Protein AF-A0A914QMX5-F1 (afdb_monomer_lite)

Secondary structure (DSSP, 8-state):
-HHHHHHHHHHHHHHHHHT---EEEE--SS--B-TTT--B--SSS--EEEETTT--EE-TTTSTT----------------S--SS-------------------------------------

Structure (mmCIF, N/CA/C/O backbone):
data_AF-A0A914QMX5-F1
#
_entry.id   AF-A0A914QMX5-F1
#
loop_
_atom_site.group_PDB
_atom_site.id
_atom_site.type_symbol
_atom_site.label_atom_id
_atom_site.label_alt_id
_atom_site.label_comp_id
_atom_site.label_asym_id
_atom_site.label_entity_id
_atom_site.label_seq_id
_atom_site.pdbx_PDB_ins_code
_atom_site.Cartn_x
_atom_site.Cartn_y
_atom_site.Cartn_z
_atom_site.occupancy
_atom_site.B_iso_or_equiv
_atom_site.auth_seq_id
_atom_site.auth_comp_id
_atom_site.auth_asym_id
_atom_site.auth_atom_id
_atom_site.pdbx_PDB_model_num
ATOM 1 N N . MET A 1 1 ? 29.540 -1.592 -31.453 1.00 63.84 1 MET A N 1
ATOM 2 C CA . MET A 1 1 ? 29.582 -2.218 -30.108 1.00 63.84 1 MET A CA 1
ATOM 3 C C . MET A 1 1 ? 29.120 -1.306 -28.957 1.00 63.84 1 MET A C 1
ATOM 5 O O . MET A 1 1 ? 28.907 -1.824 -27.872 1.00 63.84 1 MET A O 1
ATOM 9 N N . LYS A 1 2 ? 28.893 0.012 -29.156 1.00 59.59 2 LYS A N 1
ATOM 10 C CA . LYS A 1 2 ? 28.520 0.933 -28.057 1.00 59.59 2 LYS A CA 1
ATOM 11 C C . LYS A 1 2 ? 27.039 0.979 -27.652 1.00 59.59 2 LYS A C 1
ATOM 13 O O . LYS A 1 2 ? 26.683 1.432 -26.572 1.00 59.59 2 LYS A O 1
ATOM 18 N N . THR A 1 3 ? 26.162 0.485 -28.513 1.00 68.00 3 THR A N 1
ATOM 19 C CA . THR A 1 3 ? 24.707 0.526 -28.319 1.00 68.00 3 THR A CA 1
ATOM 20 C C . THR A 1 3 ? 24.202 -0.558 -27.366 1.00 68.00 3 THR A C 1
ATOM 22 O O . THR A 1 3 ? 23.224 -0.346 -26.657 1.00 68.00 3 THR A O 1
ATOM 25 N N . TYR A 1 4 ? 24.901 -1.692 -27.292 1.00 67.31 4 TYR A N 1
ATOM 26 C CA . TYR A 1 4 ? 24.526 -2.832 -26.456 1.00 67.31 4 TYR A CA 1
ATOM 27 C C . TYR A 1 4 ? 24.630 -2.519 -24.956 1.00 67.31 4 TYR A C 1
ATOM 29 O O . TYR A 1 4 ? 23.663 -2.678 -24.212 1.00 67.31 4 TYR A O 1
ATOM 37 N N . PHE A 1 5 ? 25.771 -1.981 -24.517 1.00 67.38 5 PHE A N 1
ATOM 38 C CA . PHE A 1 5 ? 26.003 -1.695 -23.100 1.00 67.38 5 PHE A CA 1
ATOM 39 C C . PHE A 1 5 ? 25.114 -0.561 -22.552 1.00 67.38 5 PHE A C 1
ATOM 41 O O . PHE A 1 5 ? 24.698 -0.606 -21.397 1.00 67.38 5 PHE A O 1
ATOM 48 N N . MET A 1 6 ? 24.749 0.428 -23.377 1.00 74.25 6 MET A N 1
ATOM 49 C CA . MET A 1 6 ? 23.845 1.510 -22.962 1.00 74.25 6 MET A CA 1
ATOM 50 C C . MET A 1 6 ? 22.396 1.022 -22.836 1.00 74.25 6 MET A C 1
ATOM 52 O O . MET A 1 6 ? 21.665 1.486 -21.960 1.00 74.25 6 MET A O 1
ATOM 56 N N . ASN A 1 7 ? 21.982 0.055 -23.664 1.00 67.31 7 ASN A N 1
ATOM 57 C CA . ASN A 1 7 ? 20.626 -0.487 -23.619 1.00 67.31 7 ASN A CA 1
ATOM 58 C C . ASN A 1 7 ? 20.401 -1.384 -22.389 1.00 67.31 7 ASN A C 1
ATOM 60 O O . ASN A 1 7 ? 19.352 -1.295 -21.755 1.00 67.31 7 ASN A O 1
ATOM 64 N N . LEU A 1 8 ? 21.412 -2.158 -21.976 1.00 66.00 8 LEU A N 1
ATOM 65 C CA . LEU A 1 8 ? 21.374 -2.938 -20.730 1.00 66.00 8 LEU A CA 1
ATOM 66 C C . LEU A 1 8 ? 21.335 -2.042 -19.482 1.00 66.00 8 LEU A C 1
ATOM 68 O O . LEU A 1 8 ? 20.576 -2.312 -18.551 1.00 66.00 8 LEU A O 1
ATOM 72 N N . ASN A 1 9 ? 22.084 -0.933 -19.479 1.00 64.38 9 ASN A N 1
ATOM 73 C CA . ASN A 1 9 ? 22.036 0.047 -18.388 1.00 64.38 9 ASN A CA 1
ATOM 74 C C . ASN A 1 9 ? 20.699 0.795 -18.317 1.00 64.38 9 ASN A C 1
ATOM 76 O O . ASN A 1 9 ? 20.230 1.127 -17.228 1.00 64.38 9 ASN A O 1
ATOM 80 N N . LYS A 1 10 ? 20.052 1.038 -19.462 1.00 67.38 10 LYS A N 1
ATOM 81 C CA . LYS A 1 10 ? 18.697 1.598 -19.505 1.00 67.38 10 LYS A CA 1
ATOM 82 C C . LYS A 1 10 ? 17.676 0.595 -18.962 1.00 67.38 10 LYS A C 1
ATOM 84 O O . LYS A 1 10 ? 16.851 0.958 -18.130 1.00 67.38 10 LYS A O 1
ATOM 89 N N . GLN A 1 11 ? 17.771 -0.669 -19.372 1.00 62.34 11 GLN A N 1
ATOM 90 C CA . GLN A 1 11 ? 16.866 -1.735 -18.938 1.00 62.34 11 GLN A CA 1
ATOM 91 C C . GLN A 1 11 ? 16.991 -2.031 -17.434 1.00 62.34 11 GLN A C 1
ATOM 93 O O . GLN A 1 11 ? 15.977 -2.201 -16.755 1.00 62.34 11 GLN A O 1
ATOM 98 N N . SER A 1 12 ? 18.209 -2.010 -16.883 1.00 65.75 12 SER A N 1
ATOM 99 C CA . SER A 1 12 ? 18.434 -2.208 -15.446 1.00 65.75 12 SER A CA 1
ATOM 100 C C . SER A 1 12 ? 17.934 -1.029 -14.602 1.00 65.75 12 SER A C 1
ATOM 102 O O . SER A 1 12 ? 17.402 -1.240 -13.511 1.00 65.75 12 SER A O 1
ATOM 104 N N . ASN A 1 13 ? 18.036 0.212 -15.095 1.00 66.19 13 ASN A N 1
ATOM 105 C CA . ASN A 1 13 ? 17.516 1.386 -14.385 1.00 66.19 13 ASN A CA 1
ATOM 106 C C . ASN A 1 13 ? 15.980 1.395 -14.338 1.00 66.19 13 ASN A C 1
ATOM 108 O O . ASN A 1 13 ? 15.398 1.700 -13.297 1.00 66.19 13 ASN A O 1
ATOM 112 N N . GLU A 1 14 ? 15.327 1.007 -15.436 1.00 64.88 14 GLU A N 1
ATOM 113 C CA . GLU A 1 14 ? 13.866 0.886 -15.499 1.00 64.88 14 GLU A CA 1
ATOM 114 C C . GLU A 1 14 ? 13.350 -0.213 -14.560 1.00 64.88 14 GLU A C 1
ATOM 116 O O . GLU A 1 14 ? 12.421 0.030 -13.788 1.00 64.88 14 GLU A O 1
ATOM 121 N N . PHE A 1 15 ? 14.013 -1.374 -14.520 1.00 65.31 15 PHE A N 1
ATOM 122 C CA . PHE A 1 15 ? 13.658 -2.442 -13.582 1.00 65.31 15 PHE A CA 1
ATOM 123 C C . PHE A 1 15 ? 13.796 -1.995 -12.116 1.00 65.31 15 PHE A C 1
ATOM 125 O O . PHE A 1 15 ? 12.906 -2.231 -11.301 1.00 65.31 15 PHE A O 1
ATOM 132 N N . ARG A 1 16 ? 14.859 -1.251 -11.773 1.00 65.38 16 ARG A N 1
ATOM 133 C CA . ARG A 1 16 ? 15.054 -0.711 -10.412 1.00 65.38 16 ARG A CA 1
ATOM 134 C C . ARG A 1 16 ? 13.998 0.322 -10.012 1.00 65.38 16 ARG A C 1
ATOM 136 O O . ARG A 1 16 ? 13.690 0.447 -8.828 1.00 65.38 16 ARG A O 1
ATOM 143 N N . ARG A 1 17 ? 13.424 1.057 -10.968 1.00 68.75 17 ARG A N 1
ATOM 144 C CA . ARG A 1 17 ? 12.325 2.005 -10.705 1.00 68.75 17 ARG A CA 1
ATOM 145 C C . ARG A 1 17 ? 10.992 1.306 -10.463 1.00 68.75 17 ARG A C 1
ATOM 147 O O . ARG A 1 17 ? 10.142 1.896 -9.795 1.00 68.75 17 ARG A O 1
ATOM 154 N N . GLY A 1 18 ? 10.830 0.079 -10.959 1.00 74.62 18 GLY A N 1
ATOM 155 C CA . GLY A 1 18 ? 9.614 -0.716 -10.813 1.00 74.62 18 GLY A CA 1
ATOM 156 C C . GLY A 1 18 ? 9.251 -1.017 -9.362 1.00 74.62 18 GLY A C 1
ATOM 157 O O . GLY A 1 18 ? 8.077 -1.057 -9.043 1.00 74.62 18 GLY A O 1
ATOM 158 N N . PHE A 1 19 ? 10.214 -1.132 -8.445 1.00 82.81 19 PHE A N 1
ATOM 159 C CA . PHE A 1 19 ? 9.952 -1.546 -7.054 1.00 82.81 19 PHE A CA 1
ATOM 160 C C . PHE A 1 19 ? 9.869 -0.390 -6.047 1.00 82.81 19 PHE A C 1
ATOM 162 O O . PHE A 1 19 ? 9.611 -0.610 -4.865 1.00 82.81 19 PHE A O 1
ATOM 169 N N . LYS A 1 20 ? 10.072 0.861 -6.485 1.00 86.62 20 LYS A N 1
ATOM 170 C CA . LYS A 1 20 ? 10.032 2.020 -5.585 1.00 86.62 20 LYS A CA 1
ATOM 171 C C . LYS A 1 20 ? 8.606 2.559 -5.448 1.00 86.62 20 LYS A C 1
ATOM 173 O O . LYS A 1 20 ? 8.049 3.121 -6.391 1.00 86.62 20 LYS A O 1
ATOM 178 N N . HIS A 1 21 ? 8.047 2.456 -4.245 1.00 91.62 21 HIS A N 1
ATOM 179 C CA . HIS A 1 21 ? 6.728 2.995 -3.895 1.00 91.62 21 HIS A CA 1
ATOM 180 C C . HIS A 1 21 ? 6.825 4.392 -3.278 1.00 91.62 21 HIS A C 1
ATOM 182 O O . HIS A 1 21 ? 7.729 4.678 -2.494 1.00 91.62 21 HIS A O 1
ATOM 188 N N . ASN A 1 22 ? 5.855 5.255 -3.588 1.00 92.06 22 ASN A N 1
ATOM 189 C CA . ASN A 1 22 ? 5.679 6.550 -2.931 1.00 92.06 22 ASN A CA 1
ATOM 190 C C . ASN A 1 22 ? 4.629 6.429 -1.816 1.00 92.06 22 ASN A C 1
ATOM 192 O O . ASN A 1 22 ? 3.452 6.755 -1.998 1.00 92.06 22 ASN A O 1
ATOM 196 N N . PHE A 1 23 ? 5.053 5.858 -0.690 1.00 94.75 23 PHE A N 1
ATOM 197 C CA . PHE A 1 23 ? 4.209 5.617 0.474 1.00 94.75 23 PHE A CA 1
ATOM 198 C C . PHE A 1 23 ? 3.886 6.907 1.227 1.00 94.75 23 PHE A C 1
ATOM 200 O O . PHE A 1 23 ? 4.783 7.645 1.628 1.00 94.75 23 PHE A O 1
ATOM 207 N N . HIS A 1 24 ? 2.601 7.121 1.488 1.00 95.44 24 HIS A N 1
ATOM 208 C CA . HIS A 1 24 ? 2.092 8.221 2.290 1.00 95.44 24 HIS A CA 1
ATOM 209 C C . HIS A 1 24 ? 1.289 7.679 3.460 1.00 95.44 24 HIS A C 1
ATOM 211 O O . HIS A 1 24 ? 0.518 6.730 3.323 1.00 95.44 24 HIS A O 1
ATOM 217 N N . GLU A 1 25 ? 1.462 8.289 4.615 1.00 96.06 25 GLU A N 1
ATOM 218 C CA . GLU A 1 25 ? 0.692 7.942 5.795 1.00 96.06 25 GLU A CA 1
ATOM 219 C C . GLU A 1 25 ? -0.801 8.205 5.580 1.00 96.06 25 GLU A C 1
ATOM 221 O O . GLU A 1 25 ? -1.189 9.228 5.012 1.00 96.06 25 GLU A O 1
ATOM 226 N N . THR A 1 26 ? -1.650 7.249 5.944 1.00 94.06 26 THR A N 1
ATOM 227 C CA . THR A 1 26 ? -3.092 7.336 5.688 1.00 94.06 26 THR A CA 1
ATOM 228 C C . THR A 1 26 ? -3.864 6.775 6.872 1.00 94.06 26 THR A C 1
ATOM 230 O O . THR A 1 26 ? -3.539 5.704 7.379 1.00 94.06 26 THR A O 1
ATOM 233 N N . THR A 1 27 ? -4.910 7.488 7.290 1.00 95.06 27 THR A N 1
ATOM 234 C CA . THR A 1 27 ? -5.899 6.962 8.234 1.00 95.06 27 THR A CA 1
ATOM 235 C C . THR A 1 27 ? -6.974 6.207 7.461 1.00 95.06 27 THR A C 1
ATOM 237 O O . THR A 1 27 ? -7.617 6.770 6.573 1.00 95.06 27 THR A O 1
ATOM 240 N N . PHE A 1 28 ? -7.169 4.935 7.793 1.00 92.62 28 PHE A N 1
ATOM 241 C CA . PHE A 1 28 ? -8.182 4.085 7.175 1.00 92.62 28 PHE A CA 1
ATOM 242 C C . PHE A 1 28 ? -9.434 4.049 8.052 1.00 92.62 28 PHE A C 1
ATOM 244 O O . PHE A 1 28 ? -9.367 3.730 9.235 1.00 92.62 28 PHE A O 1
ATOM 251 N N . LEU A 1 29 ? -10.582 4.380 7.457 1.00 91.75 29 LEU A N 1
ATOM 252 C CA . LEU A 1 29 ? -11.895 4.327 8.116 1.00 91.75 29 LEU A CA 1
ATOM 253 C C . LEU A 1 29 ? -12.451 2.897 8.169 1.00 91.75 29 LEU A C 1
ATOM 255 O O . LEU A 1 29 ? -13.305 2.585 8.992 1.00 91.75 29 LEU A O 1
ATOM 259 N N . THR A 1 30 ? -11.975 2.031 7.274 1.00 90.56 30 THR A N 1
ATOM 260 C CA . THR A 1 30 ? -12.361 0.625 7.182 1.00 90.56 30 THR A CA 1
ATOM 261 C C . THR A 1 30 ? -11.202 -0.277 7.609 1.00 90.56 30 THR A C 1
ATOM 263 O O . THR A 1 30 ? -10.036 0.053 7.355 1.00 90.56 30 THR A O 1
ATOM 266 N N . PRO A 1 31 ? -11.490 -1.436 8.236 1.00 91.69 31 PRO A N 1
ATOM 267 C CA . PRO A 1 31 ? -10.456 -2.388 8.621 1.00 91.69 31 PRO A CA 1
ATOM 268 C C . PRO A 1 31 ? -9.704 -2.852 7.372 1.00 91.69 31 PRO A C 1
ATOM 270 O O . PRO A 1 31 ? -10.263 -3.516 6.500 1.00 91.69 31 PRO A O 1
ATOM 273 N N . THR A 1 32 ? -8.434 -2.466 7.280 1.00 94.81 32 THR A N 1
ATOM 274 C CA . THR A 1 32 ? -7.591 -2.720 6.110 1.00 94.81 32 THR A CA 1
ATOM 275 C C . THR A 1 32 ? -6.493 -3.713 6.477 1.00 94.81 32 THR A C 1
ATOM 277 O O . THR A 1 32 ? -5.937 -3.654 7.575 1.00 94.81 32 THR A O 1
ATOM 280 N N . LEU A 1 33 ? -6.188 -4.641 5.571 1.00 95.50 33 LEU A N 1
ATOM 281 C CA . LEU A 1 33 ? -5.110 -5.615 5.730 1.00 95.50 33 LEU A CA 1
ATOM 282 C C . LEU A 1 33 ? -3.822 -5.098 5.086 1.00 95.50 33 LEU A C 1
ATOM 284 O O . LEU A 1 33 ? -3.842 -4.506 4.008 1.00 95.50 33 LEU A O 1
ATOM 288 N N . CYS A 1 34 ? -2.697 -5.358 5.739 1.00 95.38 34 CYS A N 1
ATOM 289 C CA . CYS A 1 34 ? -1.376 -5.102 5.190 1.00 95.38 34 CYS A CA 1
ATOM 290 C C . CYS A 1 34 ? -1.043 -6.165 4.148 1.00 95.38 34 CYS A C 1
ATOM 292 O O . CYS A 1 34 ? -1.077 -7.354 4.453 1.00 95.38 34 CYS A O 1
ATOM 294 N N . VAL A 1 35 ? -0.660 -5.747 2.943 1.00 93.81 35 VAL A N 1
ATOM 295 C CA . VAL A 1 35 ? -0.349 -6.678 1.844 1.00 93.81 35 VAL A CA 1
ATOM 296 C C . VAL A 1 35 ? 0.940 -7.471 2.096 1.00 93.81 35 VAL A C 1
ATOM 298 O O . VAL A 1 35 ? 1.119 -8.554 1.552 1.00 93.81 35 VAL A O 1
ATOM 301 N N . HIS A 1 36 ? 1.841 -6.960 2.940 1.00 94.12 36 HIS A N 1
ATOM 302 C CA . HIS A 1 36 ? 3.104 -7.633 3.240 1.00 94.12 36 HIS A CA 1
ATOM 303 C C . HIS A 1 36 ? 2.944 -8.776 4.254 1.00 94.12 36 HIS A C 1
ATOM 305 O O . HIS A 1 36 ? 3.452 -9.870 4.037 1.00 94.12 36 HIS A O 1
ATOM 311 N N . CYS A 1 37 ? 2.244 -8.536 5.368 1.00 94.12 37 CYS A N 1
ATOM 312 C CA . CYS A 1 37 ? 2.131 -9.506 6.465 1.00 94.12 37 CYS A CA 1
ATOM 313 C C . CYS A 1 37 ? 0.732 -10.123 6.611 1.00 94.12 37 CYS A C 1
ATOM 315 O O . CYS A 1 37 ? 0.532 -10.974 7.476 1.00 94.12 37 CYS A O 1
ATOM 317 N N . ASN A 1 38 ? -0.237 -9.689 5.798 1.00 94.62 38 ASN A N 1
ATOM 318 C CA . ASN A 1 38 ? -1.637 -10.125 5.810 1.00 94.62 38 ASN A CA 1
ATOM 319 C C . ASN A 1 38 ? -2.352 -9.945 7.162 1.00 94.62 38 ASN A C 1
ATOM 321 O O . ASN A 1 38 ? -3.341 -10.618 7.449 1.00 94.62 38 ASN A O 1
ATOM 325 N N . LYS A 1 39 ? -1.870 -9.022 8.004 1.00 93.62 39 LYS A N 1
ATOM 326 C CA . LYS A 1 39 ? -2.497 -8.653 9.284 1.00 93.62 39 LYS A CA 1
ATOM 327 C C . LYS A 1 39 ? -3.225 -7.320 9.163 1.00 93.62 39 LYS A C 1
ATOM 329 O O . LYS A 1 39 ? -2.860 -6.479 8.345 1.00 93.62 39 LYS A O 1
ATOM 334 N N . LEU A 1 40 ? -4.230 -7.119 10.012 1.00 94.38 40 LEU A N 1
ATOM 335 C CA . LEU A 1 40 ? -4.960 -5.855 10.100 1.00 94.38 40 LEU A CA 1
ATOM 336 C C . LEU A 1 40 ? -4.031 -4.703 10.502 1.00 94.38 40 LEU A C 1
ATOM 338 O O . LEU A 1 40 ? -3.104 -4.870 11.297 1.00 94.38 40 LEU A O 1
ATOM 342 N N . LEU A 1 41 ? -4.283 -3.529 9.935 1.00 92.62 41 LEU A N 1
ATOM 343 C CA . LEU A 1 41 ? -3.742 -2.260 10.404 1.00 92.62 41 LEU A CA 1
ATOM 344 C C . LEU A 1 41 ? -4.534 -1.857 11.656 1.00 92.62 41 LEU A C 1
ATOM 346 O O . LEU A 1 41 ? -5.706 -1.501 11.563 1.00 92.62 41 LEU A O 1
ATOM 350 N N . TRP A 1 42 ? -3.918 -1.987 12.831 1.00 89.12 42 TRP A N 1
ATOM 351 C CA . TRP A 1 42 ? -4.560 -1.704 14.117 1.00 89.12 42 TRP A CA 1
ATOM 352 C C . TRP A 1 42 ? -4.383 -0.230 14.502 1.00 89.12 42 TRP A C 1
ATOM 354 O O . TRP A 1 42 ? -3.337 0.354 14.236 1.00 89.12 42 TRP A O 1
ATOM 364 N N . GLY A 1 43 ? -5.392 0.359 15.151 1.00 85.88 43 GLY A N 1
ATOM 365 C CA . GLY A 1 43 ? -5.357 1.739 15.655 1.00 85.88 43 GLY A CA 1
ATOM 366 C C . GLY A 1 43 ? -6.490 2.625 15.126 1.00 85.88 43 GLY A C 1
ATOM 367 O O . GLY A 1 43 ? -7.186 2.275 14.174 1.00 85.88 43 GLY A O 1
ATOM 368 N N . LEU A 1 44 ? -6.685 3.787 15.757 1.00 84.06 44 LEU A N 1
ATOM 369 C CA . LEU A 1 44 ? -7.746 4.743 15.397 1.00 84.06 44 LEU A CA 1
ATOM 370 C C . LEU A 1 44 ? -7.339 5.704 14.270 1.00 84.06 44 LEU A C 1
ATOM 372 O O . LEU A 1 44 ? -8.175 6.085 13.456 1.00 84.06 44 LEU A O 1
ATOM 376 N N . ILE A 1 45 ? -6.063 6.081 14.209 1.00 89.19 45 ILE A N 1
ATOM 377 C CA . ILE A 1 45 ? -5.504 6.993 13.206 1.00 89.19 45 ILE A CA 1
ATOM 378 C C . ILE A 1 45 ? -4.129 6.501 12.765 1.00 89.19 45 ILE A C 1
ATOM 380 O O . ILE A 1 45 ? -3.491 5.757 13.510 1.00 89.19 45 ILE A O 1
ATOM 384 N N . ARG A 1 46 ? -3.670 6.934 11.581 1.00 88.88 46 ARG A N 1
ATOM 385 C CA . ARG A 1 46 ? -2.293 6.703 11.099 1.00 88.88 46 ARG A CA 1
ATOM 386 C C . ARG A 1 46 ? -1.870 5.224 11.174 1.00 88.88 46 ARG A C 1
ATOM 388 O O . ARG A 1 46 ? -0.740 4.903 11.513 1.00 88.88 46 ARG A O 1
ATOM 395 N N . GLN A 1 47 ? -2.785 4.301 10.863 1.00 92.25 47 GLN A N 1
ATOM 396 C CA . GLN A 1 47 ? -2.552 2.866 11.079 1.00 92.25 47 GLN A CA 1
ATOM 397 C C . GLN A 1 47 ? -1.543 2.253 10.091 1.00 92.25 47 GLN A C 1
ATOM 399 O O . GLN A 1 47 ? -1.116 1.107 10.254 1.00 92.25 47 GLN A O 1
ATOM 404 N N . GLY A 1 48 ? -1.198 2.981 9.025 1.00 95.25 48 GLY A N 1
ATOM 405 C CA . GLY A 1 48 ? -0.182 2.561 8.074 1.00 95.25 48 GLY A CA 1
ATOM 406 C C . GLY A 1 48 ? -0.009 3.514 6.898 1.00 95.25 48 GLY A C 1
ATOM 407 O O . GLY A 1 48 ? -0.451 4.666 6.902 1.00 95.25 48 GLY A O 1
ATOM 408 N N . HIS A 1 49 ? 0.647 3.002 5.863 1.00 96.62 49 HIS A N 1
ATOM 409 C CA . HIS A 1 49 ? 1.000 3.741 4.665 1.00 96.62 49 HIS A CA 1
ATOM 410 C C . HIS A 1 49 ? 0.299 3.189 3.431 1.00 96.62 49 HIS A C 1
ATOM 412 O O . HIS A 1 49 ? 0.183 1.979 3.241 1.00 96.62 49 HIS A O 1
ATOM 418 N N . LYS A 1 50 ? -0.101 4.099 2.545 1.00 95.62 50 LYS A N 1
ATOM 419 C CA . LYS A 1 50 ? -0.651 3.805 1.226 1.00 95.62 50 LYS A CA 1
ATOM 420 C C . LYS A 1 50 ? 0.236 4.408 0.147 1.00 95.62 50 LYS A C 1
ATOM 422 O O . LYS A 1 50 ? 0.576 5.588 0.204 1.00 95.62 50 LYS A O 1
ATOM 427 N N . CYS A 1 51 ? 0.600 3.622 -0.857 1.00 95.06 51 CYS A N 1
ATOM 428 C CA . CYS A 1 51 ? 1.300 4.142 -2.025 1.00 95.06 51 CYS A CA 1
ATOM 429 C C . CYS A 1 51 ? 0.346 4.984 -2.888 1.00 95.06 51 CYS A C 1
ATOM 431 O O . CYS A 1 51 ? -0.724 4.500 -3.266 1.00 95.06 51 CYS A O 1
ATOM 433 N N . LYS A 1 52 ? 0.728 6.222 -3.227 1.00 93.12 52 LYS A N 1
ATOM 434 C CA . LYS A 1 52 ? -0.092 7.111 -4.079 1.00 93.12 52 LYS A CA 1
ATOM 435 C C . LYS A 1 52 ? -0.228 6.600 -5.518 1.00 93.12 52 LYS A C 1
ATOM 437 O O . LYS A 1 52 ? -1.262 6.811 -6.140 1.00 93.12 52 LYS A O 1
ATOM 442 N N . ASP A 1 53 ? 0.785 5.894 -6.015 1.00 91.44 53 ASP A N 1
ATOM 443 C CA . ASP A 1 53 ? 0.864 5.493 -7.422 1.00 91.44 53 ASP A CA 1
ATOM 444 C C . ASP A 1 53 ? 0.109 4.187 -7.724 1.00 91.44 53 ASP A C 1
ATOM 446 O O . ASP A 1 53 ? -0.574 4.066 -8.744 1.00 91.44 53 ASP A O 1
ATOM 450 N N . CYS A 1 54 ? 0.262 3.179 -6.858 1.00 91.62 54 CYS A N 1
ATOM 451 C CA . CYS A 1 54 ? -0.295 1.838 -7.068 1.00 91.62 54 CYS A CA 1
ATOM 452 C C . CYS A 1 54 ? -1.423 1.489 -6.082 1.00 91.62 54 CYS A C 1
ATOM 454 O O . CYS A 1 54 ? -2.209 0.579 -6.345 1.00 91.62 54 CYS A O 1
ATOM 456 N N . GLY A 1 55 ? -1.542 2.224 -4.970 1.00 92.94 55 GLY A N 1
ATOM 457 C CA . GLY A 1 55 ? -2.548 1.985 -3.937 1.00 92.94 55 GLY A CA 1
ATOM 458 C C . GLY A 1 55 ? -2.208 0.872 -2.944 1.00 92.94 55 GLY A C 1
ATOM 459 O O . GLY A 1 55 ? -3.077 0.525 -2.149 1.00 92.94 55 GLY A O 1
ATOM 460 N N . LEU A 1 56 ? -0.987 0.322 -2.967 1.00 94.38 56 LEU A N 1
ATOM 461 C CA . LEU A 1 56 ? -0.540 -0.701 -2.015 1.00 94.38 56 LEU A CA 1
ATOM 462 C C . LEU A 1 56 ? -0.614 -0.170 -0.577 1.00 94.38 56 LEU A C 1
ATOM 464 O O . LEU A 1 56 ? -0.103 0.918 -0.309 1.00 94.38 56 LEU A O 1
ATOM 468 N N . VAL A 1 57 ? -1.219 -0.943 0.328 1.00 95.50 57 VAL A N 1
ATOM 469 C CA . VAL A 1 57 ? -1.347 -0.603 1.752 1.00 95.50 57 VAL A CA 1
ATOM 470 C C . VAL A 1 57 ? -0.477 -1.524 2.600 1.00 95.50 57 VAL A C 1
ATOM 472 O O . VAL A 1 57 ? -0.532 -2.749 2.464 1.00 95.50 57 VAL A O 1
ATOM 475 N N . VAL A 1 58 ? 0.321 -0.930 3.482 1.00 96.44 58 VAL A N 1
ATOM 476 C CA . VAL A 1 58 ? 1.267 -1.629 4.360 1.00 96.44 58 VAL A CA 1
ATOM 477 C C . VAL A 1 58 ? 1.344 -0.960 5.732 1.00 96.44 58 VAL A C 1
ATOM 479 O O . VAL A 1 58 ? 1.018 0.218 5.874 1.00 96.44 58 VAL A O 1
ATOM 482 N N . HIS A 1 59 ? 1.789 -1.695 6.752 1.00 97.06 59 HIS A N 1
ATOM 483 C CA . HIS A 1 59 ? 2.185 -1.098 8.035 1.00 97.06 59 HIS A CA 1
ATOM 484 C C . HIS A 1 59 ? 3.435 -0.229 7.881 1.00 97.06 59 HIS A C 1
ATOM 486 O O . HIS A 1 59 ? 4.200 -0.407 6.935 1.00 97.06 59 HIS A O 1
ATOM 492 N N . GLU A 1 60 ? 3.685 0.635 8.863 1.00 92.81 60 GLU A N 1
ATOM 493 C CA . GLU A 1 60 ? 4.939 1.391 8.980 1.00 92.81 60 GLU A CA 1
ATOM 494 C C . GLU A 1 60 ? 6.162 0.461 8.970 1.00 92.81 60 GLU A C 1
ATOM 496 O O . GLU A 1 60 ? 7.020 0.592 8.103 1.00 92.81 60 GLU A O 1
ATOM 501 N N . CYS A 1 61 ? 6.174 -0.580 9.808 1.00 92.75 61 CYS A N 1
ATOM 502 C CA . CYS A 1 61 ? 7.273 -1.554 9.854 1.00 92.75 61 CYS A CA 1
ATOM 503 C C . CYS A 1 61 ? 7.384 -2.431 8.593 1.00 92.75 61 CYS A C 1
ATOM 505 O O . CYS A 1 61 ? 8.424 -3.024 8.333 1.00 92.75 61 CYS A O 1
ATOM 507 N N . CYS A 1 62 ? 6.302 -2.567 7.820 1.00 93.88 62 CYS A N 1
ATOM 508 C CA . CYS A 1 62 ? 6.278 -3.398 6.612 1.00 93.88 62 CYS A CA 1
ATOM 509 C C . CYS A 1 62 ? 6.646 -2.621 5.344 1.00 93.88 62 CYS A C 1
ATOM 511 O O . CYS A 1 62 ? 6.804 -3.229 4.286 1.00 93.88 62 CYS A O 1
ATO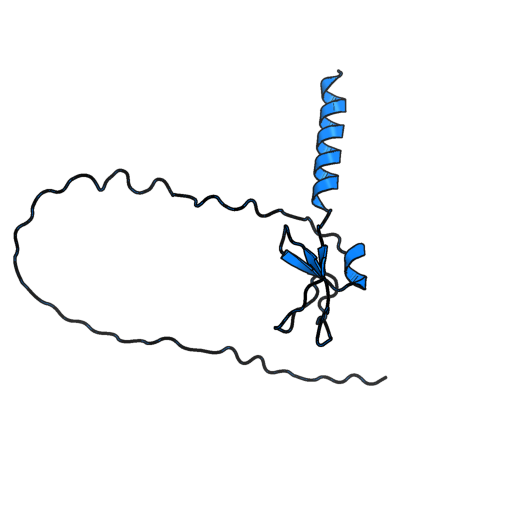M 513 N N . LYS A 1 63 ? 6.749 -1.293 5.434 1.00 91.06 63 LYS A N 1
ATOM 514 C CA . LYS A 1 63 ? 7.015 -0.396 4.310 1.00 91.06 63 LYS A CA 1
ATOM 515 C C . LYS A 1 63 ? 8.351 -0.694 3.632 1.00 91.06 63 LYS A C 1
ATOM 517 O O . LYS A 1 63 ? 8.406 -0.741 2.405 1.00 91.06 63 LYS A O 1
ATO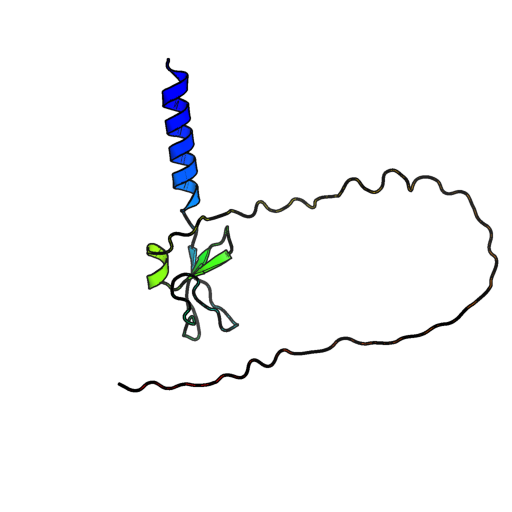M 522 N N . ASP A 1 64 ? 9.394 -0.922 4.424 1.00 87.62 64 ASP A N 1
ATOM 523 C CA . ASP A 1 64 ? 10.760 -1.088 3.918 1.00 87.62 64 ASP A CA 1
ATOM 524 C C . ASP A 1 64 ? 11.020 -2.499 3.365 1.00 87.62 64 ASP A C 1
ATOM 526 O O . ASP A 1 64 ? 11.858 -2.682 2.485 1.00 87.62 64 ASP A O 1
ATOM 530 N N . SER A 1 65 ? 10.238 -3.488 3.808 1.00 88.62 65 SER A N 1
ATOM 531 C CA . SER A 1 65 ? 10.334 -4.893 3.379 1.00 88.62 65 SER A CA 1
ATOM 532 C C . SER A 1 65 ? 9.376 -5.258 2.237 1.00 88.62 65 SER A C 1
ATOM 534 O O . SER A 1 65 ? 9.318 -6.413 1.807 1.00 88.62 65 SER A O 1
ATOM 536 N N . ALA A 1 66 ? 8.584 -4.306 1.739 1.00 85.69 66 ALA A N 1
ATOM 537 C CA . ALA A 1 66 ? 7.584 -4.557 0.707 1.00 85.69 66 ALA A CA 1
ATOM 538 C C . ALA A 1 66 ? 8.221 -4.706 -0.691 1.00 85.69 66 ALA A C 1
ATOM 540 O O . ALA A 1 66 ? 8.329 -3.742 -1.449 1.00 85.69 66 ALA A O 1
ATOM 541 N N . VAL A 1 67 ? 8.584 -5.938 -1.068 1.00 83.38 67 VAL A N 1
ATOM 542 C CA . VAL A 1 67 ? 9.096 -6.288 -2.410 1.00 83.38 67 VAL A CA 1
ATOM 543 C C . VAL A 1 67 ? 7.939 -6.490 -3.396 1.00 83.38 67 VAL A C 1
ATOM 545 O O . VAL A 1 67 ? 7.683 -7.587 -3.885 1.00 83.38 67 VAL A O 1
ATOM 548 N N . ALA A 1 68 ? 7.186 -5.425 -3.658 1.00 85.62 68 ALA A N 1
ATOM 549 C CA . ALA A 1 68 ? 6.114 -5.423 -4.652 1.00 85.62 68 ALA A CA 1
ATOM 550 C C . ALA A 1 68 ? 6.469 -4.485 -5.807 1.00 85.62 68 ALA A C 1
ATOM 552 O O . ALA A 1 68 ? 7.029 -3.413 -5.584 1.00 85.62 68 ALA A O 1
ATOM 553 N N . GLU A 1 69 ? 6.108 -4.839 -7.039 1.00 88.06 69 GLU A N 1
ATOM 554 C CA . GLU A 1 69 ? 6.251 -3.916 -8.164 1.00 88.06 69 GLU A CA 1
ATOM 555 C C . GLU A 1 69 ? 5.201 -2.791 -8.064 1.00 88.06 69 GLU A C 1
ATOM 557 O O . GLU A 1 69 ? 3.989 -3.013 -8.002 1.00 88.06 69 GLU A O 1
ATOM 562 N N . CYS A 1 70 ? 5.667 -1.548 -8.028 1.00 90.38 70 CYS A N 1
ATOM 563 C CA . CYS A 1 70 ? 4.872 -0.334 -8.087 1.00 90.38 70 CYS A CA 1
ATOM 564 C C . CYS A 1 70 ? 4.398 -0.072 -9.521 1.00 90.38 70 CYS A C 1
ATOM 566 O O . CYS A 1 70 ? 4.962 0.731 -10.273 1.00 90.38 70 CYS A O 1
ATOM 568 N N . ARG A 1 71 ? 3.298 -0.725 -9.906 1.00 86.75 71 ARG A N 1
ATOM 569 C CA . ARG A 1 71 ? 2.641 -0.449 -11.185 1.00 86.75 71 ARG A CA 1
ATOM 570 C C . ARG A 1 71 ? 1.842 0.850 -11.090 1.00 86.75 71 ARG A C 1
ATOM 572 O O . ARG A 1 71 ? 0.683 0.841 -10.670 1.00 86.75 71 ARG A O 1
ATOM 579 N N . ARG A 1 72 ? 2.462 1.970 -11.480 1.00 83.62 72 ARG A N 1
ATOM 580 C CA . ARG A 1 72 ? 1.773 3.267 -11.559 1.00 83.62 72 ARG A CA 1
ATOM 581 C C . ARG A 1 72 ? 0.591 3.129 -12.507 1.00 83.62 72 ARG A C 1
ATOM 583 O O . ARG A 1 72 ? 0.776 2.878 -13.701 1.00 83.62 72 ARG A O 1
ATOM 590 N N . LYS A 1 73 ? -0.624 3.287 -11.987 1.00 74.06 73 LYS A N 1
ATOM 591 C CA . LYS A 1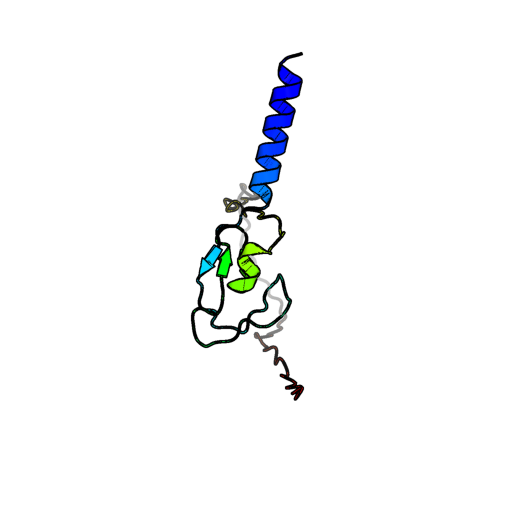 73 ? -1.803 3.378 -12.843 1.00 74.06 73 LYS A CA 1
ATOM 592 C C . LYS A 1 73 ? -1.679 4.715 -13.558 1.00 74.06 73 LYS A C 1
ATOM 594 O O . LYS A 1 73 ? -1.878 5.758 -12.944 1.00 74.06 73 LYS A O 1
ATOM 599 N N . ARG A 1 74 ? -1.277 4.707 -14.835 1.00 70.38 74 ARG A N 1
ATOM 600 C CA . ARG A 1 74 ? -1.455 5.904 -15.663 1.00 70.38 74 ARG A CA 1
ATOM 601 C C . ARG A 1 74 ? -2.940 6.243 -15.556 1.00 70.38 74 ARG A C 1
ATOM 603 O O . ARG A 1 74 ? -3.734 5.312 -15.719 1.00 70.38 74 ARG A O 1
ATOM 610 N N . PRO A 1 75 ? -3.324 7.489 -15.229 1.00 61.12 75 PRO A N 1
ATOM 611 C CA . PRO A 1 75 ? -4.718 7.871 -15.334 1.00 61.12 75 PRO A CA 1
ATOM 612 C C . PRO A 1 75 ? -5.117 7.502 -16.754 1.00 61.12 75 PRO A C 1
ATOM 614 O O . PRO A 1 75 ? -4.517 7.977 -17.720 1.00 61.12 75 PRO A O 1
ATOM 617 N N . THR A 1 76 ? -6.019 6.534 -16.875 1.00 59.59 76 THR A N 1
ATOM 618 C CA . THR A 1 76 ? -6.625 6.206 -18.149 1.00 59.59 76 THR A CA 1
ATOM 619 C C . THR A 1 76 ? -7.379 7.469 -18.512 1.00 59.59 76 THR A C 1
ATOM 621 O O . THR A 1 76 ? -8.479 7.685 -18.006 1.00 59.59 76 THR A O 1
ATOM 624 N N . ALA A 1 77 ? -6.751 8.355 -19.295 1.00 61.19 77 ALA A N 1
ATOM 625 C CA . ALA A 1 77 ? -7.487 9.331 -20.074 1.00 61.19 77 ALA A CA 1
ATOM 626 C C . ALA A 1 77 ? -8.590 8.509 -20.717 1.00 61.19 77 ALA A C 1
ATOM 628 O O . ALA A 1 77 ? -8.285 7.500 -21.359 1.00 61.19 77 ALA A O 1
ATOM 629 N N . THR A 1 78 ? -9.825 8.833 -20.346 1.00 58.38 78 THR A N 1
ATOM 630 C CA . THR A 1 78 ? -11.048 8.132 -20.697 1.00 58.38 78 THR A CA 1
ATOM 631 C C . THR A 1 78 ? -10.855 7.506 -22.063 1.00 58.38 78 THR A C 1
ATOM 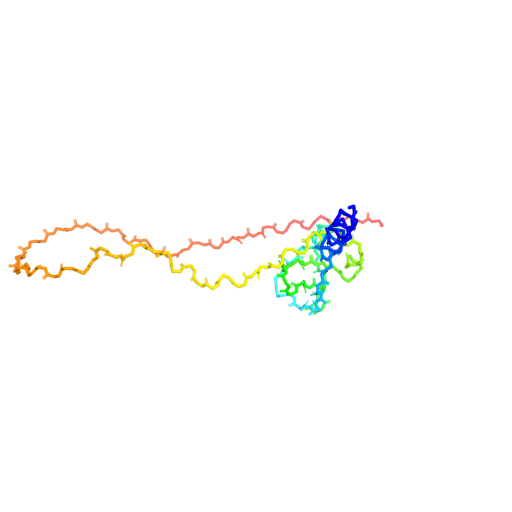633 O O . THR A 1 78 ? -10.672 8.225 -23.044 1.00 58.38 78 THR A O 1
ATOM 636 N N . ALA A 1 79 ? -10.774 6.175 -22.108 1.00 56.47 79 ALA 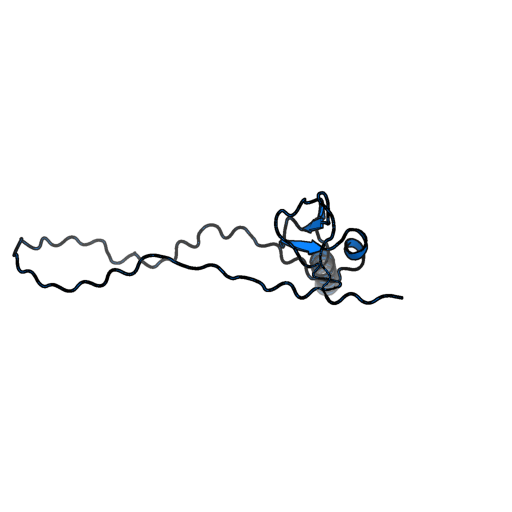A N 1
ATOM 637 C CA . ALA A 1 79 ? -10.826 5.462 -23.363 1.00 56.47 79 ALA A CA 1
ATOM 638 C C . ALA A 1 79 ? -12.216 5.765 -23.924 1.00 56.47 79 ALA A C 1
ATOM 640 O O . ALA A 1 79 ? -13.181 5.069 -23.619 1.00 56.47 79 ALA A O 1
ATOM 641 N N . ALA A 1 80 ? -12.327 6.862 -24.673 1.00 56.31 80 ALA A N 1
ATOM 642 C CA . ALA A 1 80 ? -13.360 7.048 -25.662 1.00 56.31 80 ALA A CA 1
ATOM 643 C C . ALA A 1 80 ? -13.083 5.957 -26.693 1.00 56.31 80 ALA A C 1
ATOM 645 O O . ALA A 1 80 ? -12.315 6.128 -27.636 1.00 56.31 80 ALA A O 1
ATOM 646 N N . SER A 1 81 ? -13.599 4.769 -26.396 1.00 53.62 81 SER A N 1
ATOM 647 C CA . SER A 1 81 ? -13.720 3.675 -27.332 1.00 53.62 81 SER A CA 1
ATOM 648 C C . SER A 1 81 ? -14.358 4.231 -28.600 1.00 53.62 81 SER A C 1
ATOM 650 O O . SER A 1 81 ? -15.456 4.783 -28.567 1.00 53.62 81 SER A O 1
ATOM 652 N N . SER A 1 82 ? -13.644 4.106 -29.714 1.00 54.69 82 SER A N 1
ATOM 653 C CA . SER A 1 82 ? -14.035 4.533 -31.059 1.00 54.69 82 SER A CA 1
ATOM 654 C C . SER A 1 82 ? -15.240 3.764 -31.630 1.00 54.69 82 SER A C 1
ATOM 656 O O . SER A 1 82 ? -15.190 3.292 -32.760 1.00 54.69 82 SER A O 1
ATOM 658 N N . PHE A 1 83 ? -16.323 3.585 -30.872 1.00 53.09 83 PHE A N 1
ATOM 659 C CA . PHE A 1 83 ? -17.452 2.743 -31.278 1.00 53.09 83 PHE A CA 1
ATOM 660 C C . PHE A 1 83 ? -18.595 3.497 -31.986 1.00 53.09 83 PHE A C 1
ATOM 662 O O . PHE A 1 83 ? -19.374 2.862 -32.687 1.00 53.09 83 PHE A O 1
ATOM 669 N N . SER A 1 84 ? -18.707 4.825 -31.930 1.00 49.94 84 SER A N 1
ATOM 670 C CA . SER A 1 84 ? -19.856 5.518 -32.545 1.00 49.94 84 SER A CA 1
ATOM 671 C C . SER A 1 84 ? -19.477 6.458 -33.692 1.00 49.94 84 SER A C 1
ATOM 673 O O . SER A 1 84 ? -19.695 7.662 -33.604 1.00 49.94 84 SER A O 1
ATOM 675 N N . SER A 1 85 ? -18.961 5.911 -34.795 1.00 48.88 85 SER A N 1
ATOM 676 C CA . SER A 1 85 ? -18.941 6.606 -36.099 1.00 48.88 85 SER A CA 1
ATOM 677 C C . SER A 1 85 ? -20.098 6.199 -37.027 1.00 48.88 85 SER A C 1
ATOM 679 O O . SER A 1 85 ? -20.102 6.589 -38.188 1.00 48.88 85 SER A O 1
ATOM 681 N N . TRP A 1 86 ? -21.105 5.455 -36.542 1.00 52.06 86 TRP A N 1
ATOM 682 C CA . TRP A 1 86 ? -22.211 4.959 -37.385 1.00 52.06 86 TRP A CA 1
ATOM 683 C C . TRP A 1 86 ? -23.630 5.407 -37.017 1.00 52.06 86 TRP A C 1
ATOM 685 O O . TRP A 1 86 ? -24.579 4.933 -37.630 1.00 52.06 86 TRP A O 1
ATOM 695 N N . LEU A 1 87 ? -23.815 6.349 -36.085 1.00 51.47 87 LEU A N 1
ATOM 696 C CA . LEU A 1 87 ? -25.162 6.855 -35.752 1.00 51.47 87 LEU A CA 1
ATOM 697 C C . LEU A 1 87 ? -25.517 8.229 -36.346 1.00 51.47 87 LEU A C 1
ATOM 699 O O . LEU A 1 87 ? -26.572 8.777 -36.038 1.00 51.47 87 LEU A O 1
ATOM 703 N N . SER A 1 88 ? -24.711 8.779 -37.256 1.00 44.81 88 SER A N 1
ATOM 704 C CA . SER A 1 88 ? -25.078 9.999 -37.989 1.00 44.81 88 SER A CA 1
ATOM 705 C C . SER A 1 88 ? -25.868 9.673 -39.259 1.00 44.81 88 SER A C 1
ATOM 707 O O . SER A 1 88 ? -25.365 9.781 -40.373 1.00 44.81 88 SER A O 1
ATOM 709 N N . SER A 1 89 ? -27.128 9.272 -39.093 1.00 48.91 89 SER A N 1
ATOM 710 C CA . SER A 1 89 ? -28.165 9.440 -40.121 1.00 48.91 89 SER A CA 1
ATOM 711 C C . SER A 1 89 ? -29.553 9.442 -39.475 1.00 48.91 89 SER A C 1
ATOM 713 O O . SER A 1 89 ? -30.093 8.374 -39.192 1.00 48.91 89 SER A O 1
ATOM 715 N N . PRO A 1 90 ? -30.169 10.614 -39.246 1.00 45.16 90 PRO A N 1
ATOM 716 C CA . PRO A 1 90 ? -31.584 10.689 -38.927 1.00 45.16 90 PRO A CA 1
ATOM 717 C C . PRO A 1 90 ? -32.383 10.557 -40.231 1.00 45.16 90 PRO A C 1
ATOM 719 O O . PRO A 1 90 ? -32.510 11.516 -40.989 1.00 45.16 90 PRO A O 1
ATOM 722 N N . ARG A 1 91 ? -32.932 9.369 -40.514 1.00 48.59 91 ARG A N 1
ATOM 723 C CA . ARG A 1 91 ? -34.135 9.277 -41.356 1.00 48.59 91 ARG A CA 1
ATOM 724 C C . ARG A 1 91 ? -35.345 9.287 -40.435 1.00 48.59 91 ARG A C 1
ATOM 726 O O . ARG A 1 91 ? -35.471 8.463 -39.537 1.00 48.59 91 ARG A O 1
ATOM 733 N N . THR A 1 92 ? -36.183 10.284 -40.664 1.00 45.41 92 THR A N 1
ATOM 734 C CA . THR A 1 92 ? -37.507 10.501 -40.093 1.00 45.41 92 THR A CA 1
ATOM 735 C C . THR A 1 92 ? -38.354 9.229 -40.134 1.00 45.41 92 THR A C 1
ATOM 737 O O . THR A 1 92 ? -38.558 8.657 -41.203 1.00 45.41 92 THR A O 1
ATOM 740 N N . ILE A 1 93 ? -38.877 8.803 -38.981 1.00 44.56 93 ILE A N 1
ATOM 741 C CA . ILE A 1 93 ? -39.931 7.785 -38.897 1.00 44.56 93 ILE A CA 1
ATOM 742 C C . ILE A 1 93 ? -41.068 8.371 -38.064 1.00 44.56 93 ILE A C 1
ATOM 744 O O . ILE A 1 93 ? -40.892 8.752 -36.907 1.00 44.56 93 ILE A O 1
ATOM 748 N N . SER A 1 94 ? -42.210 8.502 -38.729 1.00 40.47 94 SER A N 1
ATOM 749 C CA . SER A 1 94 ? -43.482 9.001 -38.229 1.00 40.47 94 SER A CA 1
ATOM 750 C C . SER A 1 94 ? -43.999 8.191 -37.041 1.00 40.47 94 SER A C 1
ATOM 752 O O . SER A 1 94 ? -43.754 6.992 -36.924 1.00 40.47 94 SER A O 1
ATOM 754 N N . ALA A 1 95 ? -44.755 8.871 -36.181 1.00 44.78 95 ALA A N 1
ATOM 755 C CA . ALA A 1 95 ? -45.467 8.293 -35.057 1.00 44.78 95 ALA A CA 1
ATOM 756 C C . ALA A 1 95 ? -46.395 7.145 -35.481 1.00 44.78 95 ALA A C 1
ATOM 758 O O . ALA A 1 95 ? -47.222 7.301 -36.377 1.00 44.78 95 ALA A O 1
ATOM 759 N N . SER A 1 96 ? -46.331 6.038 -34.747 1.00 38.94 96 SER A N 1
ATOM 760 C CA . SER A 1 96 ? -47.459 5.124 -34.592 1.00 38.94 96 SER A CA 1
ATOM 761 C C . SER A 1 96 ? -47.345 4.407 -33.252 1.00 38.94 96 SER A C 1
ATOM 763 O O . SER A 1 96 ? -46.426 3.636 -32.991 1.00 38.94 96 SER A O 1
ATOM 765 N N . SER A 1 97 ? -48.306 4.732 -32.400 1.00 42.56 97 SER A N 1
ATOM 766 C CA . SER A 1 97 ? -48.695 4.072 -31.164 1.00 42.56 97 SER A CA 1
ATOM 767 C C . SER A 1 97 ? -48.889 2.569 -31.330 1.00 42.56 97 SER A C 1
ATOM 769 O O . SER A 1 97 ? -49.698 2.162 -32.161 1.00 42.56 97 SER A O 1
ATOM 771 N N . THR A 1 98 ? -48.288 1.753 -30.465 1.00 34.97 98 THR A N 1
ATOM 772 C CA . THR A 1 98 ? -48.950 0.564 -29.895 1.00 34.97 98 THR A CA 1
ATOM 773 C C . THR A 1 98 ? -48.168 0.093 -28.672 1.00 34.97 98 THR A C 1
ATOM 775 O O . THR A 1 98 ? -46.946 -0.011 -28.709 1.00 34.97 98 THR A O 1
ATOM 778 N N . GLY A 1 99 ? -48.869 -0.112 -27.557 1.00 36.41 99 GLY A N 1
ATOM 779 C CA . GLY A 1 99 ? -48.273 -0.555 -26.303 1.00 36.41 99 GLY A CA 1
ATOM 780 C C . GLY A 1 99 ? -47.819 -2.012 -26.329 1.00 36.41 99 GLY A C 1
ATOM 781 O O . GLY A 1 99 ? -48.267 -2.800 -27.154 1.00 36.41 99 GLY A O 1
ATOM 782 N N . SER A 1 100 ? -46.973 -2.371 -25.366 1.00 38.16 100 SER A N 1
ATOM 783 C CA . SER A 1 100 ? -47.101 -3.648 -24.667 1.00 38.16 100 SER A CA 1
ATOM 784 C C . SER A 1 100 ? -46.239 -3.668 -23.410 1.00 38.16 100 SER A C 1
ATOM 786 O O . SER A 1 100 ? -45.084 -3.248 -23.392 1.00 38.16 100 SER A O 1
ATOM 788 N N . SER A 1 101 ? -46.881 -4.119 -22.346 1.00 45.03 101 SER A N 1
ATOM 789 C CA . SER A 1 101 ? -46.402 -4.343 -20.991 1.00 45.03 101 SER A CA 1
ATOM 790 C C . SER A 1 101 ? -45.184 -5.264 -20.913 1.00 45.03 101 SER A C 1
ATOM 792 O O . SER A 1 1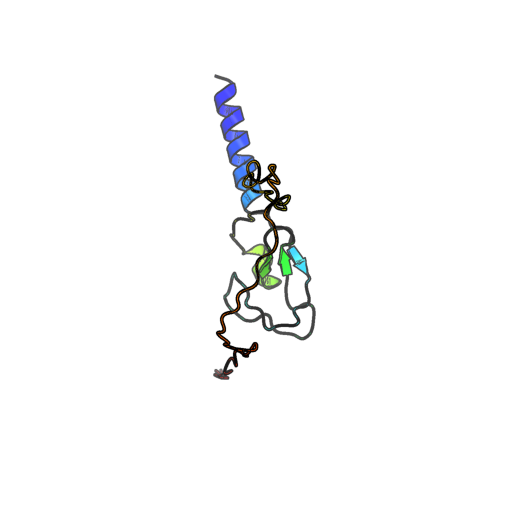01 ? -45.077 -6.209 -21.688 1.00 45.03 101 SER A O 1
ATOM 794 N N . ASN A 1 102 ? -44.331 -5.052 -19.906 1.00 39.56 102 ASN A N 1
ATOM 795 C CA . ASN A 1 102 ? -44.092 -6.028 -18.833 1.00 39.56 102 ASN A CA 1
ATOM 796 C C . ASN A 1 102 ? -43.181 -5.425 -17.757 1.00 39.56 102 ASN A C 1
ATOM 798 O O . ASN A 1 102 ? -42.094 -4.924 -18.035 1.00 39.56 102 ASN A O 1
ATOM 802 N N . GLY A 1 103 ? -43.668 -5.445 -16.517 1.00 34.94 103 GLY A N 1
ATOM 803 C CA . GLY A 1 103 ? -42.946 -4.968 -15.350 1.00 34.94 103 GLY A CA 1
ATOM 804 C C . GLY A 1 103 ? -42.015 -6.025 -14.766 1.00 34.94 103 GLY A C 1
ATOM 805 O O . GLY A 1 103 ? -42.323 -7.211 -14.758 1.00 34.94 103 GLY A O 1
ATOM 806 N N . SER A 1 104 ? -40.926 -5.550 -14.171 1.00 34.62 104 SER A N 1
ATOM 807 C CA . SER A 1 104 ? -40.332 -6.160 -12.982 1.00 34.62 104 SER A CA 1
ATOM 808 C C . SER A 1 104 ? -39.500 -5.102 -12.264 1.00 34.62 104 SER A C 1
ATOM 810 O O . SER A 1 104 ? -38.371 -4.790 -12.636 1.00 34.62 104 SER A O 1
ATOM 812 N N . VAL A 1 105 ? -40.118 -4.522 -11.236 1.00 42.72 105 VAL A N 1
ATOM 813 C CA . VAL A 1 105 ? -39.451 -3.815 -10.144 1.00 42.72 105 VAL A CA 1
ATOM 814 C C . VAL A 1 105 ? -38.520 -4.800 -9.444 1.00 42.72 105 VAL A C 1
ATOM 816 O O . VAL A 1 105 ? -38.995 -5.788 -8.894 1.00 42.72 105 VAL A O 1
ATOM 819 N N . THR A 1 106 ? -37.227 -4.490 -9.370 1.00 33.56 106 THR A N 1
ATOM 820 C CA . THR A 1 106 ? -36.380 -4.927 -8.252 1.00 33.56 106 THR A CA 1
ATOM 821 C C . THR A 1 106 ? -35.404 -3.815 -7.881 1.00 33.56 106 THR A C 1
ATOM 823 O O . THR A 1 106 ? -34.487 -3.474 -8.624 1.00 33.56 106 THR A O 1
ATOM 826 N N . THR A 1 107 ? -35.666 -3.239 -6.716 1.00 47.28 107 THR A N 1
ATOM 827 C CA . THR A 1 107 ? -34.901 -2.250 -5.952 1.00 47.28 107 THR A CA 1
ATOM 828 C C . THR A 1 107 ? -33.569 -2.813 -5.404 1.00 47.28 107 THR A C 1
ATOM 830 O O . THR A 1 107 ? -33.367 -4.029 -5.394 1.00 47.28 107 THR A O 1
ATOM 833 N N . PRO A 1 108 ? -32.638 -1.951 -4.935 1.00 54.62 108 PRO A N 1
ATOM 834 C CA . PRO A 1 108 ? -31.260 -2.315 -4.574 1.00 54.62 108 PRO A CA 1
ATOM 835 C C . PRO A 1 108 ? -31.173 -2.899 -3.155 1.00 54.62 108 PRO A C 1
ATOM 837 O O . PRO A 1 108 ? -31.962 -2.491 -2.308 1.00 54.62 108 PRO A O 1
ATOM 840 N N . ARG A 1 109 ? -30.229 -3.825 -2.873 1.00 50.62 109 ARG A N 1
ATOM 841 C CA . ARG A 1 109 ? -29.867 -4.374 -1.528 1.00 50.62 109 ARG A CA 1
ATOM 842 C C . ARG A 1 109 ? -28.836 -5.520 -1.700 1.00 50.62 109 ARG A C 1
ATOM 844 O O . ARG A 1 109 ? -28.916 -6.200 -2.707 1.00 50.62 109 ARG A O 1
ATOM 851 N N . LYS A 1 110 ? -27.856 -5.873 -0.852 1.00 42.56 110 LYS A N 1
ATOM 852 C CA . LYS A 1 110 ? -27.471 -5.714 0.572 1.00 42.56 110 LYS A CA 1
ATOM 853 C C . LYS A 1 110 ? -25.931 -5.900 0.625 1.00 42.56 110 LYS A C 1
ATOM 855 O O . LYS A 1 110 ? -25.394 -6.641 -0.185 1.00 42.56 110 LYS A O 1
ATOM 860 N N . GLY A 1 111 ? -25.156 -5.230 1.477 1.00 39.19 111 GLY A N 1
ATOM 861 C CA . GLY A 1 111 ? -25.060 -5.545 2.906 1.00 39.19 111 GLY A CA 1
ATOM 862 C C . GLY A 1 111 ? -24.288 -6.853 3.138 1.00 39.19 111 GLY A C 1
ATOM 863 O O . GLY A 1 111 ? -24.914 -7.885 3.353 1.00 39.19 111 GLY A O 1
ATOM 864 N N . ILE A 1 112 ? -22.951 -6.818 3.086 1.00 54.09 112 ILE A N 1
ATOM 865 C CA . ILE A 1 112 ? -22.111 -7.959 3.485 1.00 54.09 112 ILE A CA 1
ATOM 866 C C . ILE A 1 112 ? -21.769 -7.781 4.966 1.00 54.09 112 ILE A C 1
ATOM 868 O O . ILE A 1 112 ? -20.925 -6.967 5.333 1.00 54.09 112 ILE A O 1
ATOM 872 N N . PHE A 1 113 ? -22.456 -8.541 5.815 1.00 46.41 113 PHE A N 1
ATOM 873 C CA . PHE A 1 113 ? -22.049 -8.783 7.194 1.00 46.41 113 PHE A CA 1
ATOM 874 C C . PHE A 1 113 ? -20.770 -9.633 7.173 1.00 46.41 113 PHE A C 1
ATOM 876 O O . PHE A 1 113 ? -20.826 -10.812 6.825 1.00 46.41 113 PHE A O 1
ATOM 883 N N . LEU A 1 114 ? -19.617 -9.068 7.544 1.00 49.56 114 LEU A N 1
ATOM 884 C CA . LEU A 1 114 ? -18.479 -9.894 7.953 1.00 49.56 114 LEU A CA 1
ATOM 885 C C . LEU A 1 114 ? -18.655 -10.255 9.429 1.00 49.56 114 LEU A C 1
ATOM 887 O O . LEU A 1 114 ? -18.537 -9.407 10.311 1.00 49.56 114 LEU A O 1
ATOM 891 N N . ASN A 1 115 ? -18.926 -11.534 9.677 1.00 37.34 115 ASN A N 1
ATOM 892 C CA . ASN A 1 115 ? -18.859 -12.133 11.002 1.00 37.34 115 ASN A CA 1
ATOM 893 C C . ASN A 1 115 ? -17.416 -12.065 11.515 1.00 37.34 115 ASN A C 1
ATOM 895 O O . ASN A 1 115 ? -16.511 -12.701 10.973 1.00 37.34 115 ASN A O 1
ATOM 899 N N . TYR A 1 116 ? -17.202 -11.283 12.568 1.00 41.69 116 TYR A N 1
ATOM 900 C CA . TYR A 1 116 ? -15.919 -11.171 13.243 1.00 41.69 116 TYR A CA 1
ATOM 901 C C . TYR A 1 116 ? -15.794 -12.309 14.271 1.00 41.69 116 TYR A C 1
ATOM 903 O O . TYR A 1 116 ? -16.410 -12.270 15.334 1.00 41.69 116 TYR A O 1
ATOM 911 N N . SER A 1 117 ? -14.980 -13.328 13.981 1.00 45.84 117 SER A N 1
ATOM 912 C CA . SER A 1 117 ? -14.618 -14.371 14.952 1.00 45.84 117 SER A CA 1
ATOM 913 C C . SER A 1 117 ? -13.326 -13.981 15.684 1.00 45.84 117 SER A C 1
ATOM 915 O O . SER A 1 117 ? -12.223 -14.241 15.202 1.00 45.84 117 SER A O 1
ATOM 917 N N . MET A 1 118 ? -13.459 -13.370 16.868 1.00 49.44 118 MET A N 1
ATOM 918 C CA . MET A 1 118 ? -12.365 -13.095 17.815 1.00 49.44 118 MET A CA 1
ATOM 919 C C . MET A 1 118 ? -11.741 -14.416 18.309 1.00 49.44 118 MET A C 1
ATOM 921 O O . MET A 1 118 ? -12.204 -14.986 19.297 1.00 49.44 118 MET A O 1
ATOM 925 N N . LYS A 1 119 ? -10.669 -14.917 17.683 1.00 56.03 119 LYS A N 1
ATOM 926 C CA . LYS A 1 119 ? -9.873 -16.014 18.266 1.00 56.03 119 LYS A CA 1
ATOM 927 C C . LYS A 1 119 ? -8.700 -15.425 19.053 1.00 56.03 119 LYS A C 1
ATOM 929 O O . LYS A 1 119 ? -7.632 -15.175 18.503 1.00 56.03 119 LYS A O 1
ATOM 934 N N . LYS A 1 120 ? -8.929 -15.169 20.349 1.00 49.75 120 LYS A N 1
ATOM 935 C CA . LYS A 1 120 ? -7.879 -14.831 21.324 1.00 49.75 120 LYS A CA 1
ATOM 936 C C . LYS A 1 120 ? -6.882 -15.994 21.385 1.00 49.75 120 LYS A C 1
ATOM 938 O O . LYS A 1 120 ? -7.274 -17.115 21.702 1.00 49.75 120 LYS A O 1
ATOM 943 N N . ARG A 1 121 ? -5.602 -15.740 21.116 1.00 50.31 121 ARG A N 1
ATOM 944 C CA . ARG A 1 121 ? -4.513 -16.603 21.589 1.00 50.31 121 ARG A CA 1
ATOM 945 C C . ARG A 1 121 ? -3.772 -15.845 22.678 1.00 50.31 121 ARG A C 1
ATOM 947 O O . ARG A 1 121 ? -3.120 -14.848 22.401 1.00 50.31 121 ARG A O 1
ATOM 954 N N . ALA A 1 122 ? -3.959 -16.320 23.903 1.00 48.56 122 ALA A N 1
ATOM 955 C CA . ALA A 1 122 ? -3.107 -16.023 25.036 1.00 48.56 122 ALA A CA 1
ATOM 956 C C . ALA A 1 122 ? -1.795 -16.800 24.880 1.00 48.56 122 ALA A C 1
ATOM 958 O O . ALA A 1 122 ? -1.837 -18.006 24.617 1.00 48.56 122 ALA A O 1
ATOM 959 N N . ARG A 1 123 ? -0.672 -16.101 25.027 1.00 50.59 123 ARG A N 1
ATOM 960 C CA . ARG A 1 123 ? 0.513 -16.472 25.811 1.00 50.59 123 ARG A CA 1
ATOM 961 C C . ARG A 1 123 ? 1.503 -15.322 25.744 1.00 50.59 123 ARG A C 1
ATOM 963 O O . ARG A 1 123 ? 1.718 -14.825 24.618 1.00 50.59 123 ARG A O 1
#

Radius of gyration: 26.53 Å; chains: 1; bounding box: 78×27×67 Å

pLDDT: mean 70.01, std 21.07, range [33.56, 97.06]

Sequence (123 aa):
MKTYFMNLNKQSNEFRRGFKHNFHETTFLTPTLCVHCNKLLWGLIRQGHKCKDCGLVVHECCKDSAVAECRRKRPTATAASSFSSWLSSPRTISASSTGSSNGSVTTPRKGIFLNYSMKKRAR

Foldseek 3Di:
DPVVVVVVVVVVVVVVLQQDFPKDFWFDPDFDAQPQPRHTQDDRGSSFIAGPFQGHTHHPVCNVVDRDGRPGDDPPPPPPPPPPPPPPDDDDDDDDDDDDDDDDDDDDDDDDDDDDDDDDDDD

InterPro domains:
  IPR002219 Protein kinase C-like, phorbol ester/diacylglycerol-binding domain [PF00130] (21-72)
  IPR002219 Protein kinase C-like, phorbol ester/diacylglycerol-binding domain [PS00479] (21-70)
  IPR002219 Protein kinase C-like, phorbol ester/diacylglycerol-binding domain [PS50081] (20-70)
  IPR002219 Protein kinase C-like, phorbol ester/diacylglycerol-binding domain [SM00109] (21-70)
  IPR020454 Diacylglycerol/phorbol-ester binding [PR00008] (18-32)
  IPR020454 Diacylglycerol/phorbol-ester binding [PR00008] (34-43)
  IPR020454 Diacylglycerol/phorbol-ester binding [PR00008] (47-58)
  IPR020454 Diacylglycerol/phorbol-ester binding [PR00008] (59-71)
  IPR046349 C1-like domain superfamily [SSF57889] (16-71)

Organism: NCBI:txid227884